Protein AF-A0A930YNN4-F1 (afdb_monomer)

Radius of gyration: 26.05 Å; Cα contacts (8 Å, |Δi|>4): 123; chains: 1; bounding box: 55×79×42 Å

Solvent-accessible surface area (backbone atoms only — not comparable to full-atom values): 7032 Å² total; per-residue (Å²): 142,75,65,64,66,56,53,51,52,51,51,50,50,52,52,50,50,51,51,53,51,49,55,50,49,60,60,68,65,50,66,89,68,72,60,58,58,68,42,80,46,54,53,70,55,52,54,49,38,46,73,73,61,48,42,48,39,37,40,34,31,68,77,78,41,36,34,36,36,31,30,68,63,77,98,60,47,39,36,34,33,28,57,62,65,86,88,64,78,58,54,66,55,53,36,56,78,62,70,34,49,72,49,76,44,74,70,65,70,67,72,58,52,60,57,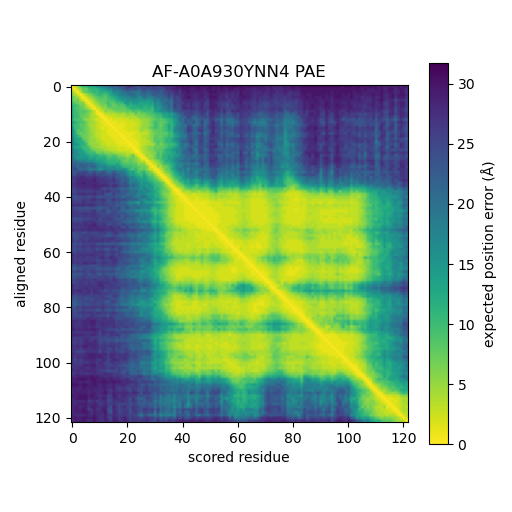52,54,58,59,75,79,102

Foldseek 3Di:
DPVVVVVVVVVVVVVVVVVVVVVVCVVVPPPPPPVLVAAEDEPVVVLVCLVVLQWAEWEQEPVQQKIWTWGDDDPPIHIYIYHHDPPPPCVVVSCVVSVHHYDYDYDDPVVVVVVVVVVVVD

Sequence (122 aa):
MDNDNRRRRSMLLYVLLAIVVYLVINQGLLPNVTKSQVQDVSYSQFLSDVKDGKVKKVDLNEGTKVIRFTEGEGDSEKIYTTKAFPHDVDLVKTLQDKGVDFSATIPDPTANLWMSILIEFG

Secondary structure (DSSP, 8-state):
--SHHHHHHHHHHHHHHHHHHHHHHHHHSS--------EE--HHHHHHHHHTT-EEEEEEETTTTEEEEEESSGGG-EEEEEEPPTT--SHHHHHHHTT-EEEEE---THHHHHHHHHHHT-

InterPro domains:
  IPR011546 Peptidase M41, FtsH extracellular [PF06480] (12-107)

Mean predicted aligned error: 14.59 Å

Organism: NCBI:txid1383

pLDDT: mean 78.23, std 11.92, range [51.94, 91.12]

Nearest PDB structures (foldseek):
  8xkv-assembly1_B  TM=5.948E-01  e=9.691E-06  Arabidopsis thaliana
  8xqx-assembly1_A  TM=5.431E-01  e=2.736E-03  Chlamydomonas reinhardtii
  8ove-assembly1_Bp  TM=5.785E-01  e=3.339E-03  Trypanosoma brucei brucei
  8xks-assembly1_D  TM=4.952E-01  e=3.125E-03  Chlamydomonas reinhardtii
  7xt7-assembly1_k  TM=5.596E-01  e=8.638E-02  Komagataella phaffii

Structure (mmCIF, N/CA/C/O backbone):
data_AF-A0A930YNN4-F1
#
_entry.id   AF-A0A930YNN4-F1
#
loop_
_atom_site.group_PDB
_atom_site.id
_atom_site.type_symbol
_atom_site.label_atom_id
_atom_site.label_al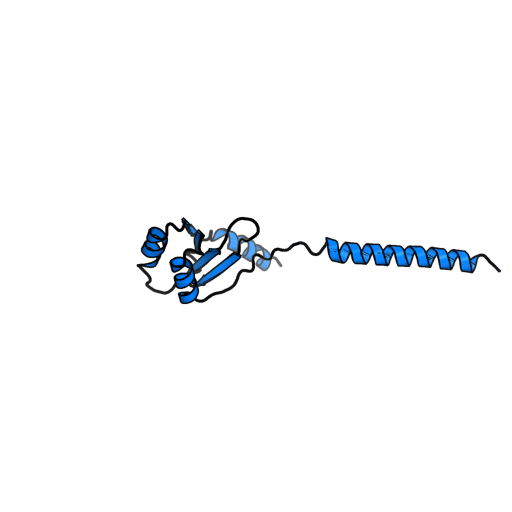t_id
_atom_site.label_comp_id
_atom_site.label_asym_id
_atom_site.label_entity_id
_atom_site.label_seq_id
_atom_site.pdbx_PDB_ins_code
_atom_site.Cartn_x
_atom_site.Cartn_y
_atom_site.Cartn_z
_atom_site.occupancy
_atom_site.B_iso_or_equiv
_atom_site.auth_seq_id
_atom_site.auth_comp_id
_atom_site.auth_asym_id
_atom_site.auth_atom_id
_atom_site.pdbx_PDB_model_num
ATOM 1 N N . MET A 1 1 ? 36.022 59.361 -2.220 1.00 52.91 1 MET A N 1
ATOM 2 C CA . MET A 1 1 ? 36.040 57.954 -2.690 1.00 52.91 1 MET A CA 1
ATOM 3 C C . MET A 1 1 ? 34.843 57.254 -2.047 1.00 52.91 1 MET A C 1
ATOM 5 O O . MET A 1 1 ? 35.024 56.426 -1.172 1.00 52.91 1 MET A O 1
ATOM 9 N N . ASP A 1 2 ? 33.611 57.611 -2.441 1.00 55.75 2 ASP A N 1
ATOM 10 C CA . ASP A 1 2 ? 32.411 57.324 -1.614 1.00 55.75 2 ASP A CA 1
ATOM 11 C C . ASP A 1 2 ? 31.286 56.590 -2.361 1.00 55.75 2 ASP A C 1
ATOM 13 O O . ASP A 1 2 ? 30.202 56.366 -1.820 1.00 55.75 2 ASP A O 1
ATOM 17 N N . ASN A 1 3 ? 31.530 56.206 -3.617 1.00 57.72 3 ASN A N 1
ATOM 18 C CA . ASN A 1 3 ? 30.519 55.574 -4.471 1.00 57.72 3 ASN A CA 1
ATOM 19 C C . ASN A 1 3 ? 30.602 54.033 -4.489 1.00 57.72 3 ASN A C 1
ATOM 21 O O . ASN A 1 3 ? 29.635 53.361 -4.842 1.00 57.72 3 ASN A O 1
ATOM 25 N N . ASP A 1 4 ? 31.721 53.445 -4.053 1.00 60.50 4 ASP A N 1
ATOM 26 C CA . ASP A 1 4 ? 31.909 51.986 -4.103 1.00 60.50 4 ASP A CA 1
ATOM 27 C C . ASP A 1 4 ? 31.141 51.263 -2.976 1.00 60.50 4 ASP A C 1
ATOM 29 O O . ASP A 1 4 ? 30.551 50.201 -3.175 1.00 60.50 4 ASP A O 1
ATOM 33 N N . ASN A 1 5 ? 31.011 51.905 -1.809 1.00 59.38 5 ASN A N 1
ATOM 34 C CA . ASN A 1 5 ? 30.289 51.354 -0.655 1.00 59.38 5 ASN A CA 1
ATOM 35 C C . ASN A 1 5 ? 28.761 51.333 -0.847 1.00 59.38 5 ASN A C 1
ATOM 37 O O . ASN A 1 5 ? 28.092 50.435 -0.331 1.00 59.38 5 ASN A O 1
ATOM 41 N N . ARG A 1 6 ? 28.192 52.273 -1.621 1.00 57.00 6 ARG A N 1
ATOM 42 C CA . ARG A 1 6 ? 26.758 52.261 -1.976 1.00 57.00 6 ARG A CA 1
ATOM 43 C C . ARG A 1 6 ? 26.431 51.170 -2.994 1.00 57.00 6 ARG A C 1
ATOM 45 O O . ARG A 1 6 ? 25.429 50.478 -2.825 1.00 57.00 6 ARG A O 1
ATOM 52 N N . ARG A 1 7 ? 27.296 50.967 -3.997 1.00 59.28 7 ARG A N 1
ATOM 53 C CA . ARG A 1 7 ? 27.162 49.869 -4.970 1.00 59.28 7 ARG A CA 1
ATOM 54 C C . ARG A 1 7 ? 27.266 48.498 -4.304 1.00 59.28 7 ARG A C 1
ATOM 56 O O . ARG A 1 7 ? 26.409 47.654 -4.547 1.00 59.28 7 ARG A O 1
ATOM 63 N N . ARG A 1 8 ? 28.236 48.299 -3.403 1.00 60.09 8 ARG A N 1
ATOM 64 C CA . ARG A 1 8 ? 28.396 47.042 -2.645 1.00 60.09 8 ARG A CA 1
ATOM 65 C C . ARG A 1 8 ? 27.221 46.767 -1.700 1.00 60.09 8 ARG A C 1
ATOM 67 O O . ARG A 1 8 ? 26.743 45.640 -1.659 1.00 60.09 8 ARG A O 1
ATOM 74 N N . ARG A 1 9 ? 26.686 47.784 -1.005 1.00 59.12 9 ARG A N 1
ATOM 7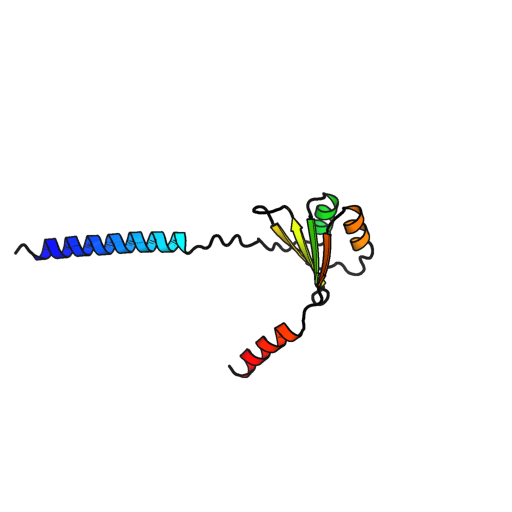5 C CA . ARG A 1 9 ? 25.454 47.644 -0.195 1.00 59.12 9 ARG A CA 1
ATOM 76 C C . ARG A 1 9 ? 24.229 47.281 -1.034 1.00 59.12 9 ARG A C 1
ATOM 78 O O . ARG A 1 9 ? 23.426 46.463 -0.603 1.00 59.12 9 ARG A O 1
ATOM 85 N N . SER A 1 10 ? 24.094 47.865 -2.224 1.00 68.06 10 SER A N 1
ATOM 86 C CA . SER A 1 10 ? 22.996 47.535 -3.136 1.00 68.06 10 SER A CA 1
ATOM 87 C C . SER A 1 10 ? 23.129 46.110 -3.681 1.00 68.06 10 SER A C 1
ATOM 89 O O . SER A 1 10 ? 22.148 45.377 -3.674 1.00 68.06 10 SER A O 1
ATOM 91 N N . MET A 1 11 ? 24.340 45.667 -4.038 1.00 76.06 11 MET A N 1
ATOM 92 C CA . MET A 1 11 ? 24.591 44.271 -4.424 1.00 76.06 11 MET A CA 1
ATOM 93 C C . MET A 1 11 ? 24.269 43.287 -3.294 1.00 76.06 11 MET A C 1
ATOM 95 O O . MET A 1 11 ? 23.641 42.266 -3.548 1.00 76.06 11 MET A O 1
ATOM 99 N N . LEU A 1 12 ? 24.627 43.610 -2.048 1.00 80.38 12 LEU A N 1
ATOM 100 C CA . LEU A 1 12 ? 24.291 42.779 -0.887 1.00 80.38 12 LEU A CA 1
ATOM 101 C C . LEU A 1 12 ? 22.776 42.635 -0.687 1.00 80.38 12 LEU A C 1
ATOM 103 O O . LEU A 1 12 ? 22.318 41.555 -0.327 1.00 80.38 12 LEU A O 1
ATOM 107 N N . LEU A 1 13 ? 21.993 43.684 -0.965 1.00 82.44 13 LEU A N 1
ATOM 108 C CA . LEU A 1 13 ? 20.529 43.613 -0.922 1.00 82.44 13 LEU A CA 1
ATOM 109 C C . LEU A 1 13 ? 19.962 42.682 -2.000 1.00 82.44 13 LEU A C 1
ATOM 111 O O . LEU A 1 13 ? 19.066 41.899 -1.700 1.00 82.44 13 LEU A O 1
ATOM 115 N N . TYR A 1 14 ? 20.502 42.710 -3.222 1.00 86.75 14 TYR A N 1
ATOM 116 C CA . TYR A 1 14 ? 20.088 41.778 -4.279 1.00 86.75 14 TYR A CA 1
ATOM 117 C C . TYR A 1 14 ? 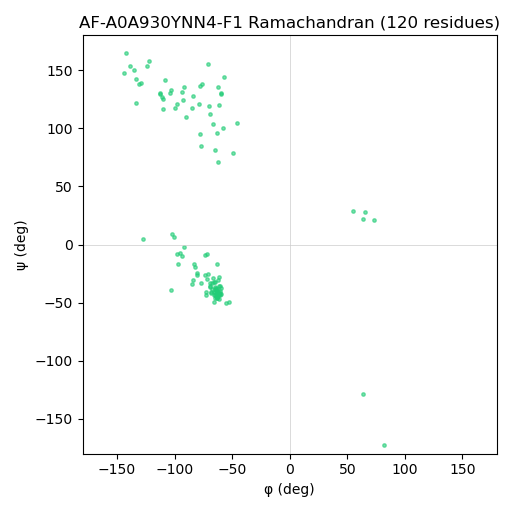20.484 40.331 -3.970 1.00 86.75 14 TYR A C 1
ATOM 119 O O . TYR A 1 14 ? 19.697 39.422 -4.219 1.00 86.75 14 TYR A O 1
ATOM 127 N N . VAL A 1 15 ? 21.663 40.107 -3.379 1.00 87.38 15 VAL A N 1
ATOM 128 C CA . VAL A 1 15 ? 22.096 38.773 -2.933 1.00 87.38 15 VAL A CA 1
ATOM 129 C C . VAL A 1 15 ? 21.195 38.256 -1.807 1.00 87.38 15 VAL A C 1
ATOM 131 O O . VAL A 1 15 ? 20.761 37.110 -1.859 1.00 87.38 15 VAL A O 1
ATOM 134 N N . LEU A 1 16 ? 20.842 39.098 -0.830 1.00 88.75 16 LEU A N 1
ATOM 135 C CA . LEU A 1 16 ? 19.887 38.734 0.224 1.00 88.75 16 LEU A CA 1
ATOM 136 C C . LEU A 1 16 ? 18.494 38.430 -0.337 1.00 88.75 16 LEU A C 1
ATOM 138 O O . LEU A 1 16 ? 17.890 37.436 0.056 1.00 88.75 16 LEU A O 1
ATOM 142 N N . LEU A 1 17 ? 18.002 39.235 -1.281 1.00 89.44 17 LEU A N 1
ATOM 143 C CA . LEU A 1 17 ? 16.725 38.990 -1.953 1.00 89.44 17 LEU A CA 1
ATOM 144 C C . LEU A 1 17 ? 16.745 37.651 -2.706 1.00 89.44 17 LEU A C 1
ATOM 146 O O . LEU A 1 17 ? 15.804 36.874 -2.591 1.00 89.44 17 LEU A O 1
ATOM 150 N N . ALA A 1 18 ? 17.830 37.351 -3.422 1.00 87.12 18 ALA A N 1
ATOM 151 C CA . ALA A 1 18 ? 17.999 36.085 -4.128 1.00 87.12 18 ALA A CA 1
ATOM 152 C C . ALA A 1 18 ? 18.028 34.882 -3.170 1.00 87.12 18 ALA A C 1
ATOM 154 O O . ALA A 1 18 ? 17.431 33.855 -3.481 1.00 87.12 18 ALA A O 1
ATOM 155 N N . ILE A 1 19 ? 18.648 35.012 -1.990 1.00 87.81 19 ILE A N 1
ATOM 156 C CA . ILE A 1 19 ? 18.629 33.973 -0.945 1.00 87.81 19 ILE A CA 1
ATOM 157 C C . ILE A 1 19 ? 17.205 33.760 -0.421 1.00 87.81 19 ILE A C 1
ATOM 159 O O . ILE A 1 19 ? 16.765 32.621 -0.300 1.00 87.81 19 ILE A O 1
ATOM 163 N N . VAL A 1 20 ? 16.461 34.836 -0.153 1.00 86.69 20 VAL A N 1
ATOM 164 C CA . VAL A 1 20 ? 15.060 34.743 0.291 1.00 86.69 20 VAL A CA 1
ATOM 165 C C . VAL A 1 20 ? 14.197 34.068 -0.777 1.00 86.69 20 VAL A C 1
ATOM 167 O O . VAL A 1 20 ? 13.461 33.136 -0.466 1.00 86.69 20 VAL A O 1
ATOM 170 N N . VAL A 1 21 ? 14.333 34.473 -2.042 1.00 87.25 21 VAL A N 1
ATOM 171 C CA . VAL A 1 21 ? 13.617 33.859 -3.171 1.00 87.25 21 VAL A CA 1
ATOM 172 C C . VAL A 1 21 ? 13.997 32.383 -3.328 1.00 87.25 21 VAL A C 1
ATOM 174 O O . VAL A 1 21 ? 13.113 31.547 -3.487 1.00 87.25 21 VAL A O 1
ATOM 177 N N . TYR A 1 22 ? 15.278 32.029 -3.207 1.00 84.69 22 TYR A N 1
ATOM 178 C CA . TYR A 1 22 ? 15.750 30.642 -3.258 1.00 84.69 22 TYR A CA 1
ATOM 179 C C . TYR A 1 22 ? 15.161 29.775 -2.132 1.00 84.69 22 TYR A C 1
ATOM 181 O O . TYR A 1 22 ? 14.717 28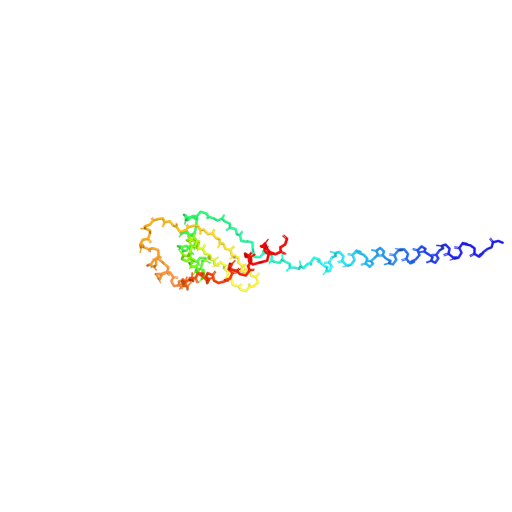.656 -2.384 1.00 84.69 22 TYR A O 1
ATOM 189 N N . LEU A 1 23 ? 15.090 30.297 -0.902 1.00 80.81 23 LEU A N 1
ATOM 190 C CA . LEU A 1 23 ? 14.478 29.595 0.233 1.00 80.81 23 LEU A CA 1
ATOM 191 C C . LEU A 1 23 ? 12.968 29.383 0.040 1.00 80.81 23 LEU A C 1
ATOM 193 O O . LEU A 1 23 ? 12.460 28.313 0.376 1.00 80.81 23 LEU A O 1
ATOM 197 N N . VAL A 1 24 ? 12.264 30.364 -0.538 1.00 78.44 24 VAL A N 1
ATOM 198 C CA . VAL A 1 24 ? 10.829 30.260 -0.866 1.00 78.44 24 VAL A CA 1
ATOM 199 C C . VAL A 1 24 ? 10.592 29.248 -1.986 1.00 78.44 24 VAL A C 1
ATOM 201 O O . VAL A 1 24 ? 9.678 28.434 -1.891 1.00 78.44 24 VAL A O 1
ATOM 204 N N . ILE A 1 25 ? 11.443 29.240 -3.014 1.00 73.38 25 ILE A N 1
ATOM 205 C CA . ILE A 1 25 ? 11.383 28.265 -4.108 1.00 73.38 25 ILE A CA 1
ATOM 206 C C . ILE A 1 25 ? 11.631 26.846 -3.572 1.00 73.38 25 ILE A C 1
ATOM 208 O O . ILE A 1 25 ? 10.901 25.933 -3.932 1.00 73.38 25 ILE A O 1
ATOM 212 N N . ASN A 1 26 ? 12.575 26.648 -2.647 1.00 69.50 26 ASN A N 1
ATOM 213 C CA . ASN A 1 26 ? 12.834 25.329 -2.060 1.00 69.50 26 ASN A CA 1
ATOM 214 C C . ASN A 1 26 ? 11.655 24.788 -1.224 1.00 69.50 26 ASN A C 1
ATOM 216 O O . ASN A 1 26 ? 11.442 23.581 -1.188 1.00 69.50 26 ASN A O 1
ATOM 220 N N . GLN A 1 27 ? 10.877 25.657 -0.566 1.00 65.56 27 GLN A N 1
ATOM 221 C CA . GLN A 1 27 ? 9.684 25.238 0.187 1.00 65.56 27 GLN A CA 1
ATOM 222 C C . GLN A 1 27 ? 8.430 25.105 -0.687 1.00 65.56 27 GLN A C 1
ATOM 224 O O . GLN A 1 27 ? 7.609 24.235 -0.427 1.00 65.56 27 GLN A O 1
ATOM 229 N N . GLY A 1 28 ? 8.277 25.939 -1.720 1.00 61.78 28 GLY A N 1
ATOM 230 C CA . GLY A 1 28 ? 7.130 25.897 -2.635 1.00 61.78 28 GLY A CA 1
ATOM 231 C C . GLY A 1 28 ? 7.246 24.847 -3.746 1.00 61.78 28 GLY A C 1
ATOM 232 O O . GLY A 1 28 ? 6.234 24.476 -4.335 1.00 61.78 28 GLY A O 1
ATOM 233 N N . LEU A 1 29 ? 8.464 24.373 -4.040 1.00 58.56 29 LEU A N 1
ATOM 234 C CA . LEU A 1 29 ? 8.727 23.315 -5.021 1.00 58.56 29 LEU A CA 1
ATOM 235 C C . LEU A 1 29 ? 8.829 21.923 -4.419 1.00 58.56 29 LEU A C 1
ATOM 237 O O . LEU A 1 29 ? 8.914 20.970 -5.189 1.00 58.56 29 LEU A O 1
ATOM 241 N N . LEU A 1 30 ? 8.826 21.775 -3.091 1.00 62.97 30 LEU A N 1
ATOM 242 C CA . LEU A 1 30 ? 8.408 20.508 -2.514 1.00 62.97 30 LEU A CA 1
ATOM 243 C C . LEU A 1 30 ? 6.931 20.422 -2.866 1.00 62.97 30 LEU A C 1
ATOM 245 O O . LEU A 1 30 ? 6.132 21.135 -2.254 1.00 62.97 30 LEU A O 1
ATOM 249 N N . PRO A 1 31 ? 6.535 19.613 -3.866 1.00 52.88 31 PRO A N 1
ATOM 250 C CA . PRO A 1 31 ? 5.123 19.353 -3.987 1.00 52.88 31 PRO A CA 1
ATOM 251 C C . PRO A 1 31 ? 4.759 18.764 -2.621 1.00 52.88 31 PRO A C 1
ATOM 253 O O . PRO A 1 31 ? 5.552 18.010 -2.039 1.00 52.88 31 PRO A O 1
ATOM 256 N N . ASN A 1 32 ? 3.576 19.061 -2.099 1.00 54.00 32 ASN A N 1
ATOM 257 C CA . ASN A 1 32 ? 2.932 18.101 -1.219 1.00 54.00 32 ASN A CA 1
ATOM 258 C C . ASN A 1 32 ? 2.695 16.848 -2.075 1.00 54.00 32 ASN A C 1
ATOM 260 O O . ASN A 1 32 ? 1.575 16.531 -2.455 1.00 54.00 32 ASN A O 1
ATOM 264 N N . VAL A 1 33 ? 3.773 16.137 -2.420 1.00 54.88 33 VAL A N 1
ATOM 265 C CA . VAL A 1 33 ? 3.760 14.723 -2.684 1.00 54.88 33 VAL A CA 1
ATOM 266 C C . VAL A 1 33 ? 3.398 14.176 -1.319 1.00 54.88 33 VAL A C 1
ATOM 268 O O . VAL A 1 33 ? 4.236 13.728 -0.538 1.00 54.88 33 VAL A O 1
ATOM 271 N N . THR A 1 34 ? 2.100 14.218 -1.038 1.00 54.94 34 THR A N 1
ATOM 272 C CA . THR A 1 34 ? 1.388 13.092 -0.484 1.00 54.94 34 THR A CA 1
ATOM 273 C C . THR A 1 34 ? 1.794 11.940 -1.389 1.00 54.94 34 THR A C 1
ATOM 275 O O . THR A 1 34 ? 1.136 11.606 -2.368 1.00 54.94 34 THR A O 1
ATOM 278 N N . LYS A 1 35 ? 3.003 11.411 -1.165 1.00 51.94 35 LYS A N 1
ATOM 279 C CA . LYS A 1 35 ? 3.364 10.096 -1.633 1.00 51.94 35 LYS A CA 1
ATOM 280 C C . LYS A 1 35 ? 2.297 9.285 -0.944 1.00 51.94 35 LYS A C 1
ATOM 282 O O . LYS A 1 35 ? 2.398 9.105 0.268 1.00 51.94 35 LYS A O 1
ATOM 287 N N . SER A 1 36 ? 1.236 8.919 -1.662 1.00 56.56 36 SER A N 1
ATOM 288 C CA . SER A 1 36 ? 0.399 7.804 -1.258 1.00 56.56 36 SER A CA 1
ATOM 289 C C . SER A 1 36 ? 1.419 6.740 -0.912 1.00 56.56 36 SER A C 1
ATOM 291 O O . SER A 1 36 ? 2.198 6.337 -1.779 1.00 56.56 36 SER A O 1
ATOM 293 N N . GLN A 1 37 ? 1.611 6.516 0.385 1.00 58.66 37 GLN A N 1
ATOM 294 C CA . GLN A 1 37 ? 2.777 5.808 0.870 1.00 58.66 37 GLN A CA 1
ATOM 295 C C . GLN A 1 37 ? 2.466 4.361 0.561 1.00 58.66 37 GLN A C 1
ATOM 297 O O . GLN A 1 37 ? 1.866 3.694 1.389 1.00 58.66 37 GLN A O 1
ATOM 302 N N . VAL A 1 38 ? 2.772 3.946 -0.673 1.00 71.00 38 VAL A N 1
ATOM 303 C CA . VAL A 1 38 ? 2.538 2.594 -1.158 1.00 71.00 38 VAL A CA 1
ATOM 304 C C . VAL A 1 38 ? 3.409 1.708 -0.297 1.00 71.00 38 VAL A C 1
ATOM 306 O O . VAL A 1 38 ? 4.625 1.636 -0.475 1.00 71.00 38 VAL A O 1
ATOM 309 N N . GLN A 1 39 ? 2.785 1.159 0.735 1.00 80.19 39 GLN A N 1
ATOM 310 C CA . GLN A 1 39 ? 3.461 0.357 1.724 1.00 80.19 39 GLN A CA 1
ATOM 311 C C . GLN A 1 39 ? 3.215 -1.101 1.372 1.00 80.19 39 GLN A C 1
ATOM 313 O O . GLN A 1 39 ? 2.076 -1.573 1.362 1.00 80.19 39 GLN A O 1
ATOM 318 N N . ASP A 1 40 ? 4.309 -1.801 1.085 1.00 87.19 40 ASP A N 1
ATOM 319 C CA . ASP A 1 40 ? 4.283 -3.241 0.900 1.00 87.19 40 ASP A CA 1
ATOM 320 C C . ASP A 1 40 ? 4.029 -3.914 2.248 1.00 87.19 40 ASP A C 1
ATOM 322 O O . ASP A 1 40 ? 4.811 -3.783 3.195 1.00 87.19 40 ASP A O 1
ATOM 326 N N . VAL A 1 41 ? 2.924 -4.646 2.329 1.00 89.50 41 VAL A N 1
ATOM 327 C CA . VAL A 1 41 ? 2.509 -5.391 3.518 1.00 89.50 41 VAL A CA 1
ATOM 328 C C . VAL A 1 41 ? 2.352 -6.871 3.195 1.00 89.50 41 VAL A C 1
ATOM 330 O O . VAL A 1 41 ? 2.175 -7.282 2.043 1.00 89.50 41 VAL A O 1
ATOM 333 N N . SER A 1 42 ? 2.421 -7.712 4.224 1.00 90.44 42 SER A N 1
ATOM 334 C CA . SER A 1 42 ? 2.182 -9.143 4.062 1.00 90.44 42 SER A CA 1
ATOM 335 C C . SER A 1 42 ? 0.705 -9.437 3.792 1.00 90.44 42 SER A C 1
ATOM 337 O O . SER A 1 42 ? -0.189 -8.699 4.204 1.00 90.44 42 SER A O 1
ATOM 339 N N . TYR A 1 43 ? 0.442 -10.570 3.142 1.00 88.31 43 TYR A N 1
ATOM 340 C CA . TYR A 1 43 ? -0.923 -11.010 2.856 1.00 88.31 43 TYR A CA 1
ATOM 341 C C . TYR A 1 43 ? -1.755 -11.224 4.131 1.00 88.31 43 TYR A C 1
ATOM 343 O O . TYR A 1 43 ? -2.941 -10.909 4.177 1.00 88.31 43 TYR A O 1
ATOM 351 N N . SER A 1 44 ? -1.121 -11.716 5.200 1.00 89.12 44 SER A N 1
ATOM 352 C CA . SER A 1 44 ? -1.767 -11.888 6.503 1.00 89.12 44 SER A CA 1
ATOM 353 C C . SER A 1 44 ? -2.189 -10.558 7.125 1.00 89.12 44 SER A C 1
ATOM 355 O O . SER A 1 44 ? -3.246 -10.493 7.746 1.00 89.12 44 SER A O 1
ATOM 357 N N . GLN A 1 45 ? -1.375 -9.510 6.952 1.00 89.75 45 GLN A N 1
ATOM 358 C CA . GLN A 1 45 ? -1.691 -8.167 7.430 1.00 89.75 45 GLN A CA 1
ATOM 359 C C . GLN A 1 45 ? -2.898 -7.613 6.671 1.00 89.75 45 GLN A C 1
ATOM 361 O O . GLN A 1 45 ? -3.886 -7.248 7.296 1.00 89.75 45 GLN A O 1
ATOM 366 N N . PHE A 1 46 ? -2.877 -7.699 5.338 1.00 91.12 46 PHE A N 1
ATOM 367 C CA . PHE A 1 46 ? -4.016 -7.343 4.490 1.00 91.12 46 PHE A CA 1
ATOM 368 C C . PHE A 1 46 ? -5.313 -8.054 4.911 1.00 91.12 46 PHE A C 1
ATOM 370 O O . PHE A 1 46 ? -6.335 -7.405 5.115 1.00 91.12 46 PHE A O 1
ATOM 377 N N . LEU A 1 47 ? -5.278 -9.377 5.108 1.00 90.12 47 LEU A N 1
ATOM 378 C CA . LEU A 1 47 ? -6.443 -10.135 5.580 1.00 90.12 47 LEU A CA 1
ATOM 379 C C . LEU A 1 47 ? -6.949 -9.651 6.943 1.00 90.12 47 LEU A C 1
ATOM 381 O O . LEU A 1 47 ? -8.157 -9.652 7.180 1.00 90.12 47 LEU A O 1
ATOM 385 N N . SER A 1 48 ? -6.043 -9.269 7.846 1.00 90.19 48 SER A N 1
ATOM 386 C CA . SER A 1 48 ? -6.415 -8.688 9.136 1.00 90.19 48 SER A CA 1
ATOM 387 C C . SER A 1 48 ? -7.107 -7.343 8.947 1.00 90.19 48 SER A C 1
ATOM 389 O O . SER A 1 48 ? -8.170 -7.128 9.515 1.00 90.19 48 SER A O 1
ATOM 391 N N . ASP A 1 49 ? -6.568 -6.471 8.099 1.00 90.38 49 ASP A N 1
ATOM 392 C CA . ASP A 1 49 ? -7.119 -5.134 7.871 1.00 90.38 49 ASP A CA 1
ATOM 393 C C . ASP A 1 49 ? -8.473 -5.172 7.137 1.00 90.38 49 ASP A C 1
ATOM 395 O O . ASP A 1 49 ? -9.376 -4.385 7.445 1.00 90.38 49 ASP A O 1
ATOM 399 N N . VAL A 1 50 ? -8.676 -6.152 6.246 1.00 90.69 50 VAL A N 1
ATOM 400 C CA . VAL A 1 50 ? -9.992 -6.469 5.661 1.00 90.69 50 VAL A CA 1
ATOM 401 C C . VAL A 1 50 ? -10.969 -6.932 6.744 1.00 90.69 50 VAL A C 1
ATOM 403 O O . VAL A 1 50 ? -12.107 -6.465 6.803 1.00 90.69 50 VAL A O 1
ATOM 406 N N . LYS A 1 51 ? -10.542 -7.837 7.635 1.00 87.00 51 LYS A N 1
ATOM 407 C CA . LYS A 1 51 ? -11.391 -8.339 8.729 1.00 87.00 51 LYS A CA 1
ATOM 408 C C . LYS A 1 51 ? -11.761 -7.242 9.726 1.00 87.00 51 LYS A C 1
ATOM 410 O O . LYS A 1 51 ? -12.906 -7.230 10.189 1.00 87.00 51 LYS A O 1
ATOM 415 N N . ASP A 1 52 ? -10.838 -6.326 9.989 1.00 88.69 52 ASP A N 1
ATOM 416 C CA . ASP A 1 52 ? -11.016 -5.161 10.857 1.00 88.69 52 ASP A CA 1
ATOM 417 C C . ASP A 1 52 ? -11.888 -4.066 10.215 1.00 88.69 52 ASP A C 1
ATOM 419 O O . ASP A 1 52 ? -12.273 -3.116 10.894 1.00 88.69 52 ASP A O 1
ATOM 423 N N . GLY A 1 53 ? -12.220 -4.183 8.922 1.00 86.38 53 GLY A N 1
ATOM 424 C CA . GLY A 1 53 ? -13.057 -3.217 8.205 1.00 86.38 53 GLY A CA 1
ATOM 425 C C . GLY A 1 53 ? -12.350 -1.897 7.887 1.00 86.38 53 GLY A C 1
ATOM 426 O O . GLY A 1 53 ? -13.011 -0.881 7.681 1.00 86.38 53 GLY A O 1
ATOM 427 N N . LYS A 1 54 ? -11.012 -1.890 7.866 1.00 86.69 54 LYS A N 1
ATOM 428 C CA . LYS A 1 54 ? -10.210 -0.702 7.519 1.00 86.69 54 LYS A CA 1
ATOM 429 C C . LYS A 1 54 ? -10.115 -0.492 6.010 1.00 86.69 54 LYS A C 1
ATOM 431 O O . LYS A 1 54 ? -9.933 0.636 5.551 1.00 86.69 54 LYS A O 1
ATOM 436 N N . VAL A 1 55 ? -10.247 -1.578 5.253 1.00 88.62 55 VAL A N 1
ATOM 437 C CA . VAL A 1 55 ? -10.122 -1.598 3.796 1.00 88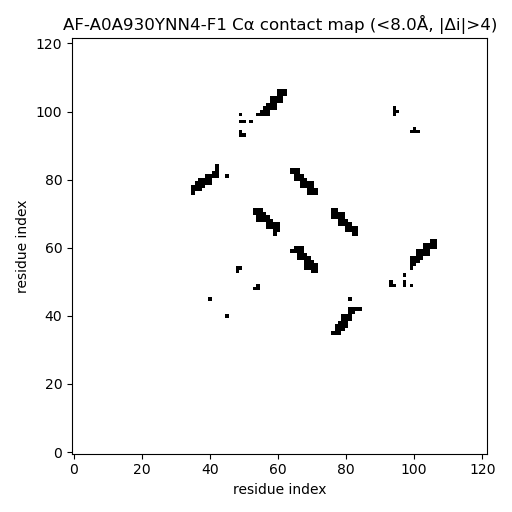.62 55 VAL A CA 1
ATOM 438 C C . VAL A 1 55 ? -11.441 -1.208 3.141 1.00 88.62 55 VAL A C 1
ATOM 440 O O . VAL A 1 55 ? -12.478 -1.802 3.428 1.00 88.62 55 VAL A O 1
ATOM 443 N N . LYS A 1 56 ? -11.394 -0.234 2.228 1.00 86.69 56 LYS A N 1
ATOM 444 C CA . LYS A 1 56 ? -12.568 0.214 1.460 1.00 86.69 56 LYS A CA 1
ATOM 445 C C . LYS A 1 56 ? -12.581 -0.301 0.033 1.00 86.69 56 LYS A C 1
ATOM 447 O O . LYS A 1 56 ? -13.645 -0.643 -0.477 1.00 86.69 56 LYS A O 1
ATOM 452 N N . LYS A 1 57 ? -11.406 -0.340 -0.598 1.00 88.56 57 LYS A N 1
ATOM 453 C CA . LYS A 1 57 ? -11.241 -0.746 -1.994 1.00 88.56 57 LYS A CA 1
ATOM 454 C C . LYS A 1 57 ? -10.097 -1.721 -2.160 1.00 88.56 57 LYS A C 1
ATOM 456 O O . LYS A 1 57 ? -9.059 -1.550 -1.520 1.00 88.56 57 LYS A O 1
ATOM 461 N N . VAL A 1 58 ? -10.282 -2.698 -3.041 1.00 90.75 58 VAL A N 1
ATOM 462 C CA . VAL A 1 58 ? -9.274 -3.694 -3.407 1.00 90.75 58 VAL A CA 1
ATOM 463 C C . VAL A 1 58 ? -9.211 -3.836 -4.927 1.00 90.75 58 VAL A C 1
ATOM 465 O O . VAL A 1 58 ? -10.184 -4.206 -5.566 1.00 90.75 58 VAL A O 1
ATOM 468 N N . ASP A 1 59 ? -8.042 -3.596 -5.502 1.00 89.94 59 ASP A N 1
ATOM 469 C CA . ASP A 1 59 ? -7.722 -3.813 -6.909 1.00 89.94 59 ASP A CA 1
ATOM 470 C C . ASP A 1 59 ? -6.754 -4.991 -7.044 1.00 89.94 59 ASP A C 1
ATOM 472 O O . ASP A 1 59 ? -5.606 -4.925 -6.594 1.00 89.94 59 ASP A O 1
ATOM 476 N N . LEU A 1 60 ? -7.182 -6.062 -7.707 1.00 87.81 60 LEU A N 1
ATOM 477 C CA . LEU A 1 60 ? -6.319 -7.178 -8.079 1.00 87.81 60 LEU A CA 1
ATOM 478 C C . LEU A 1 60 ? -5.751 -6.957 -9.482 1.00 87.81 60 LEU A C 1
ATOM 480 O O . LEU A 1 60 ? -6.489 -6.831 -10.456 1.00 87.81 60 LEU A O 1
ATOM 484 N N . ASN A 1 61 ? -4.430 -6.979 -9.603 1.00 85.56 61 ASN A N 1
ATOM 485 C CA . ASN A 1 61 ? -3.753 -7.013 -10.890 1.00 85.56 61 ASN A CA 1
ATOM 486 C C . ASN A 1 61 ? -3.541 -8.470 -11.323 1.00 85.56 61 ASN A C 1
ATOM 488 O O . ASN A 1 61 ? -2.715 -9.174 -10.736 1.00 85.56 61 ASN A O 1
ATOM 492 N N . GLU A 1 62 ? -4.261 -8.927 -12.350 1.00 78.50 62 GLU A N 1
ATOM 493 C CA . GLU A 1 62 ? -4.173 -10.327 -12.799 1.00 78.50 62 GLU A CA 1
ATOM 494 C C . GLU A 1 62 ? -2.798 -10.685 -13.380 1.00 78.50 62 GLU A C 1
ATOM 496 O O . GLU A 1 62 ? -2.323 -11.808 -13.205 1.00 78.50 62 GLU A O 1
ATOM 501 N N . GLY A 1 63 ? -2.121 -9.729 -14.026 1.00 78.75 63 GLY A N 1
ATOM 502 C CA . GLY A 1 63 ? -0.821 -9.966 -14.654 1.00 78.75 63 GLY A CA 1
ATOM 503 C C . GLY A 1 63 ? 0.315 -10.125 -13.642 1.00 78.75 63 GLY A C 1
ATOM 504 O O . GLY A 1 63 ? 1.145 -11.022 -13.778 1.00 78.75 63 GLY A O 1
ATOM 505 N N . THR A 1 64 ? 0.356 -9.281 -12.607 1.00 79.44 64 THR A N 1
ATOM 506 C CA . THR A 1 64 ? 1.428 -9.301 -11.591 1.00 79.44 64 THR A CA 1
ATOM 507 C C . THR A 1 64 ? 1.053 -10.055 -10.316 1.00 79.44 64 THR A C 1
ATOM 509 O O . THR A 1 64 ? 1.917 -10.273 -9.465 1.00 79.44 64 THR A O 1
ATOM 512 N N . LYS A 1 65 ? -0.217 -10.459 -10.170 1.00 83.31 65 LYS A N 1
ATOM 513 C CA . LYS A 1 65 ? -0.793 -11.025 -8.937 1.00 83.31 65 LYS A CA 1
ATOM 514 C C . LYS A 1 65 ? -0.599 -10.118 -7.716 1.00 83.31 65 LYS A C 1
ATOM 516 O O . LYS A 1 65 ? -0.488 -10.598 -6.587 1.00 83.31 65 LYS A O 1
ATOM 521 N N . VAL A 1 66 ? -0.525 -8.808 -7.937 1.00 86.25 66 VAL A N 1
ATOM 522 C CA . VAL A 1 66 ? -0.429 -7.807 -6.871 1.00 86.25 66 VAL A CA 1
ATOM 523 C C . VAL A 1 66 ? -1.830 -7.327 -6.527 1.00 86.25 66 VAL A C 1
ATOM 525 O O . VAL A 1 66 ? -2.607 -6.971 -7.407 1.00 86.25 66 VAL A O 1
ATOM 528 N N . ILE A 1 67 ? -2.134 -7.318 -5.238 1.00 89.38 67 ILE A N 1
ATOM 529 C CA . ILE A 1 67 ? -3.347 -6.753 -4.665 1.00 89.38 67 ILE A CA 1
ATOM 530 C C . ILE A 1 67 ? -2.988 -5.361 -4.154 1.00 89.38 67 ILE A C 1
ATOM 532 O O . ILE A 1 67 ? -2.112 -5.218 -3.301 1.00 89.38 67 ILE A O 1
ATOM 536 N N . ARG A 1 68 ? -3.659 -4.339 -4.671 1.00 90.25 68 ARG A N 1
ATOM 537 C CA . ARG A 1 68 ? -3.595 -2.968 -4.173 1.00 90.25 68 ARG A CA 1
ATOM 538 C C . ARG A 1 68 ? -4.855 -2.698 -3.371 1.00 90.25 68 ARG A C 1
ATOM 540 O O . ARG A 1 68 ? -5.941 -2.996 -3.847 1.00 90.25 68 ARG A O 1
ATOM 547 N N . PHE A 1 69 ? -4.738 -2.121 -2.187 1.00 90.06 69 PHE A N 1
ATOM 548 C CA . PHE A 1 69 ? -5.909 -1.788 -1.390 1.00 90.06 69 PHE A CA 1
ATOM 549 C C . PHE A 1 69 ? -5.784 -0.426 -0.726 1.00 90.06 69 PHE A C 1
ATOM 551 O O . PHE A 1 69 ? -4.682 0.063 -0.476 1.00 90.06 69 PHE A O 1
ATOM 558 N N . THR A 1 70 ? -6.937 0.177 -0.470 1.00 89.50 70 THR A N 1
ATOM 559 C CA . THR A 1 70 ? -7.052 1.508 0.114 1.00 89.50 70 THR A CA 1
ATOM 560 C C . THR A 1 70 ? -7.660 1.419 1.508 1.00 89.50 70 THR A C 1
ATOM 562 O O . THR A 1 70 ? -8.734 0.833 1.684 1.00 89.50 70 THR A O 1
ATOM 565 N N . GLU A 1 71 ? -7.016 2.076 2.471 1.00 88.69 71 GLU A N 1
ATOM 566 C CA . GLU A 1 71 ? -7.569 2.361 3.795 1.00 88.69 71 GLU A CA 1
ATOM 567 C C . GLU A 1 71 ? -7.889 3.855 3.942 1.00 88.69 71 GLU A C 1
ATOM 569 O O . GLU A 1 71 ? -7.122 4.716 3.507 1.00 88.69 71 GLU A O 1
ATOM 574 N N . GLY A 1 72 ? -9.004 4.171 4.605 1.00 81.12 72 GLY A N 1
ATOM 575 C CA . GLY A 1 72 ? -9.443 5.556 4.818 1.00 81.12 72 GLY A CA 1
ATOM 576 C C . GLY A 1 72 ? -10.197 6.166 3.630 1.00 81.12 72 GLY A C 1
ATOM 577 O O . GLY A 1 72 ? -10.589 5.475 2.696 1.00 81.12 72 GLY A O 1
ATOM 578 N N . GLU A 1 73 ? -10.481 7.466 3.707 1.00 73.56 73 GLU A N 1
ATOM 579 C CA . GLU A 1 73 ? -11.216 8.220 2.680 1.00 73.56 73 GLU A CA 1
ATOM 580 C C . GLU A 1 73 ? -10.654 9.647 2.563 1.00 73.56 73 GLU A C 1
ATOM 582 O O . GLU A 1 73 ? -10.211 10.238 3.556 1.00 73.56 73 GLU A O 1
ATOM 587 N N . GLY A 1 74 ? -10.688 10.207 1.350 1.00 72.44 74 GLY A N 1
ATOM 588 C CA . GLY A 1 74 ? -10.274 11.584 1.073 1.00 72.44 74 GLY A CA 1
ATOM 589 C C . GLY A 1 74 ? -8.789 11.835 1.348 1.00 72.44 74 GLY A C 1
ATOM 590 O O . GLY A 1 74 ? -7.929 11.091 0.901 1.00 72.44 74 GLY A O 1
ATOM 591 N N . ASP A 1 75 ? -8.485 12.878 2.118 1.00 67.94 75 ASP A N 1
ATOM 592 C CA . ASP A 1 75 ? -7.106 13.328 2.388 1.00 67.94 75 ASP A CA 1
ATOM 593 C C . ASP A 1 75 ? -6.314 12.389 3.327 1.00 67.94 75 ASP A C 1
ATOM 595 O O . ASP A 1 75 ? -5.113 12.554 3.531 1.00 67.94 75 ASP A O 1
ATOM 599 N N . SER A 1 76 ? -6.989 11.390 3.911 1.00 72.50 76 SER A N 1
ATOM 600 C CA . SER A 1 76 ? -6.395 10.358 4.776 1.00 72.50 76 SER A CA 1
ATOM 601 C C . SER A 1 76 ? -6.161 9.023 4.066 1.00 72.50 76 SER A C 1
ATOM 603 O O . SER A 1 76 ? -5.800 8.042 4.719 1.00 72.50 76 SER A O 1
ATOM 605 N N . GLU A 1 77 ? -6.385 8.978 2.749 1.00 79.25 77 GLU A N 1
ATOM 606 C CA . GLU A 1 77 ? -6.269 7.766 1.948 1.00 79.25 77 GLU A CA 1
ATOM 607 C C . GLU A 1 77 ? -4.838 7.212 1.983 1.00 79.25 77 GLU A C 1
ATOM 609 O O . GLU A 1 77 ? -3.873 7.860 1.564 1.00 79.25 77 GLU A O 1
ATOM 614 N N . LYS A 1 78 ? -4.701 5.979 2.474 1.00 83.44 78 LYS A N 1
ATOM 615 C CA . LYS A 1 78 ? -3.444 5.232 2.452 1.00 83.44 78 LYS A CA 1
ATOM 616 C C . LYS A 1 78 ? -3.582 4.053 1.509 1.00 83.44 78 LYS A C 1
ATOM 618 O O . LYS A 1 78 ? -4.535 3.284 1.599 1.00 83.44 78 LYS A O 1
ATOM 623 N N . ILE A 1 79 ? -2.615 3.930 0.608 1.00 87.56 79 ILE A N 1
ATOM 624 C CA . ILE A 1 79 ? -2.577 2.873 -0.397 1.00 87.56 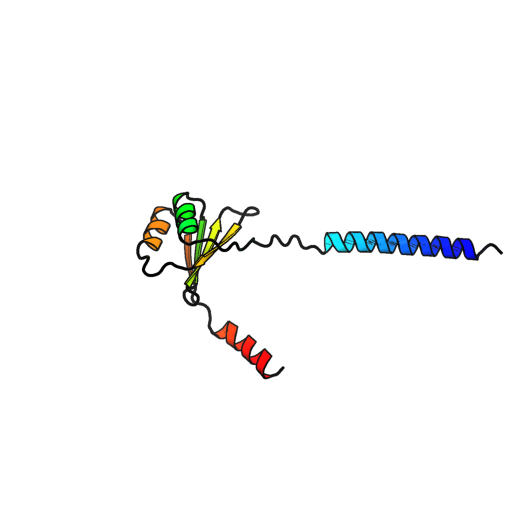79 ILE A CA 1
ATOM 625 C C . ILE A 1 79 ? -1.542 1.849 0.036 1.00 87.56 79 ILE A C 1
ATOM 627 O O . ILE A 1 79 ? -0.398 2.194 0.318 1.00 87.56 79 ILE A O 1
ATOM 631 N N . TYR A 1 80 ? -1.934 0.588 0.027 1.00 88.75 80 TYR A N 1
ATOM 632 C CA . TYR A 1 80 ? -1.098 -0.537 0.400 1.00 88.75 80 TYR A CA 1
ATOM 633 C C . TYR A 1 80 ? -1.044 -1.543 -0.740 1.00 88.75 80 TYR A C 1
ATOM 635 O O . TYR A 1 80 ? -1.971 -1.647 -1.550 1.00 88.75 80 TYR A O 1
ATOM 643 N N . THR A 1 81 ? 0.044 -2.299 -0.797 1.00 89.94 81 THR A N 1
ATOM 644 C CA . THR A 1 81 ? 0.238 -3.357 -1.787 1.00 89.94 81 THR A CA 1
ATOM 645 C C . THR A 1 81 ? 0.641 -4.648 -1.109 1.00 89.94 81 THR A C 1
ATOM 647 O O . THR A 1 81 ? 1.430 -4.680 -0.169 1.00 89.94 81 THR A O 1
ATOM 650 N N . THR A 1 82 ? 0.086 -5.751 -1.589 1.00 90.38 82 THR A N 1
ATOM 651 C CA . THR A 1 82 ? 0.481 -7.088 -1.165 1.00 90.38 82 THR A CA 1
ATOM 652 C C . THR A 1 82 ? 0.462 -8.045 -2.345 1.00 90.38 82 THR A C 1
ATOM 654 O O . THR A 1 82 ? -0.094 -7.753 -3.402 1.00 90.38 82 THR A O 1
ATOM 657 N N . LYS A 1 83 ? 1.093 -9.206 -2.196 1.00 88.19 83 LYS A N 1
ATOM 658 C CA . LYS A 1 83 ? 1.055 -10.257 -3.216 1.00 88.19 83 LYS A CA 1
ATOM 659 C C . LYS A 1 83 ? -0.106 -11.194 -2.916 1.00 88.19 83 LYS A C 1
ATOM 661 O O . LYS A 1 83 ? -0.284 -11.595 -1.768 1.00 88.19 83 LYS A O 1
ATOM 666 N N . ALA A 1 84 ? -0.862 -11.561 -3.946 1.00 85.25 84 ALA A N 1
ATOM 667 C CA . ALA A 1 84 ? -1.918 -12.551 -3.819 1.00 85.25 84 ALA A CA 1
ATOM 668 C C . ALA A 1 84 ? -1.330 -13.881 -3.333 1.00 85.25 84 ALA A C 1
ATOM 670 O O . ALA A 1 84 ? -0.335 -14.375 -3.877 1.00 85.25 84 ALA A O 1
ATOM 671 N N . PHE A 1 85 ? -1.943 -14.454 -2.299 1.00 84.75 85 PHE A N 1
ATOM 672 C CA . PHE A 1 85 ? -1.535 -15.750 -1.780 1.00 84.75 85 PHE A CA 1
ATOM 673 C C . PHE A 1 85 ? -2.029 -16.867 -2.710 1.00 84.75 85 PHE A C 1
ATOM 675 O O . PHE A 1 85 ? -3.152 -16.799 -3.219 1.00 84.75 85 PHE A O 1
ATOM 682 N N . PRO A 1 86 ? -1.206 -17.892 -2.987 1.00 79.38 86 PRO A N 1
ATOM 683 C CA . PRO A 1 86 ? -1.602 -18.969 -3.881 1.00 79.38 86 PRO A CA 1
ATOM 684 C C . PRO A 1 86 ? -2.815 -19.731 -3.330 1.00 79.38 86 PRO A C 1
ATOM 686 O O . PRO A 1 86 ? -2.842 -20.097 -2.159 1.00 79.38 86 PRO A O 1
ATOM 689 N N . HIS A 1 87 ? -3.779 -20.016 -4.209 1.00 76.56 87 HIS A N 1
ATOM 690 C CA . HIS A 1 87 ? -4.974 -20.825 -3.928 1.00 76.56 87 HIS A CA 1
ATOM 691 C C . HIS A 1 87 ? -5.947 -20.267 -2.875 1.00 76.56 87 HIS A C 1
ATOM 693 O O . HIS A 1 87 ? -6.747 -21.033 -2.340 1.00 76.56 87 HIS A O 1
ATOM 699 N N . ASP A 1 88 ? -5.943 -18.960 -2.600 1.00 79.31 88 ASP A N 1
ATOM 700 C CA . ASP A 1 88 ? -6.974 -18.368 -1.743 1.00 79.31 88 ASP A CA 1
ATOM 701 C C . ASP A 1 88 ? -8.298 -18.180 -2.508 1.00 79.31 88 ASP A C 1
ATOM 703 O O . ASP A 1 88 ? -8.500 -17.201 -3.228 1.00 79.31 88 ASP A O 1
ATOM 707 N N . VAL A 1 89 ? -9.188 -19.165 -2.376 1.00 77.81 89 VAL A N 1
ATOM 708 C CA . VAL A 1 89 ? -10.540 -19.162 -2.961 1.00 77.81 89 VAL A CA 1
ATOM 709 C C . VAL A 1 89 ? -11.563 -18.412 -2.102 1.00 77.81 89 VAL A C 1
ATOM 711 O O . VAL A 1 89 ? -12.625 -18.042 -2.601 1.00 77.81 89 VAL A O 1
ATOM 714 N N . ASP A 1 90 ? -11.245 -18.161 -0.830 1.00 85.56 90 ASP A N 1
ATOM 715 C CA . ASP A 1 90 ? -12.155 -17.553 0.147 1.00 85.56 90 ASP A CA 1
ATOM 716 C C . ASP A 1 90 ? -11.998 -16.028 0.231 1.00 85.56 90 ASP A C 1
ATOM 718 O O . ASP A 1 90 ? -12.833 -15.347 0.837 1.00 85.56 90 ASP A O 1
ATOM 722 N N . LEU A 1 91 ? -10.959 -15.466 -0.396 1.00 86.38 91 LEU A N 1
ATOM 723 C CA . LEU A 1 91 ? -10.702 -14.028 -0.404 1.00 86.38 91 LEU A CA 1
ATOM 724 C C . LEU A 1 91 ? -11.899 -13.225 -0.927 1.00 86.38 91 LEU A C 1
ATOM 726 O O . LEU A 1 91 ? -12.344 -12.291 -0.264 1.00 86.38 91 LEU A O 1
ATOM 730 N N . VAL A 1 92 ? -12.454 -13.603 -2.084 1.00 87.62 92 VAL A N 1
ATOM 731 C CA . VAL A 1 92 ? -13.598 -12.895 -2.693 1.00 87.62 92 VAL A CA 1
ATOM 732 C C . VAL A 1 92 ? -14.803 -12.911 -1.756 1.00 87.62 92 VAL A C 1
ATOM 734 O O . VAL A 1 92 ? -15.440 -11.882 -1.545 1.00 87.62 92 VAL A O 1
ATOM 737 N N . LYS A 1 93 ? -15.068 -14.062 -1.132 1.00 88.44 93 LYS A N 1
ATOM 738 C CA . LYS A 1 93 ? -16.141 -14.211 -0.149 1.00 88.44 93 LYS A CA 1
ATOM 739 C C . LYS A 1 93 ? -15.911 -13.319 1.071 1.00 88.44 93 LYS A C 1
ATOM 741 O O . LYS A 1 93 ? -16.825 -12.633 1.504 1.00 88.44 93 LYS A O 1
ATOM 746 N N . THR A 1 94 ? -14.683 -13.270 1.583 1.00 87.81 94 THR A N 1
ATOM 747 C CA . THR A 1 94 ? -14.321 -12.429 2.734 1.00 87.81 94 THR A CA 1
ATOM 748 C C . THR A 1 94 ? -14.491 -10.938 2.427 1.00 87.81 94 THR A C 1
ATOM 750 O O . THR A 1 94 ? -14.993 -10.194 3.269 1.00 87.81 94 THR A O 1
ATOM 753 N N . LEU A 1 95 ? -14.102 -10.498 1.226 1.00 88.94 95 LEU A N 1
ATOM 754 C CA . LEU A 1 95 ? -14.283 -9.115 0.771 1.00 88.94 95 LEU A CA 1
ATOM 755 C C . LEU A 1 95 ? -15.768 -8.767 0.617 1.00 88.94 95 LEU A C 1
ATOM 757 O O . LEU A 1 95 ? -16.202 -7.713 1.084 1.00 88.94 95 LEU A O 1
ATOM 761 N N . GLN A 1 96 ? -16.551 -9.678 0.036 1.00 88.25 96 GLN A N 1
ATOM 762 C CA . GLN A 1 96 ? -17.995 -9.527 -0.120 1.00 88.25 96 GLN A CA 1
ATOM 763 C C . GLN A 1 96 ? -18.718 -9.460 1.233 1.00 88.25 96 GLN A C 1
ATOM 765 O O . GLN A 1 96 ? -19.526 -8.558 1.446 1.00 88.25 96 GLN A O 1
ATOM 770 N N . ASP A 1 97 ? -18.389 -10.357 2.168 1.00 89.38 97 ASP A N 1
ATOM 771 C CA . ASP A 1 97 ? -18.966 -10.396 3.521 1.00 89.38 97 ASP A CA 1
ATOM 772 C C . ASP A 1 97 ? -18.675 -9.109 4.313 1.00 89.38 97 ASP A C 1
ATOM 774 O O . ASP A 1 97 ? -19.443 -8.717 5.193 1.00 89.38 97 ASP A O 1
ATOM 778 N N . LYS A 1 98 ? -17.560 -8.437 4.003 1.00 87.62 98 LYS A N 1
ATOM 779 C CA . LYS A 1 98 ? -17.148 -7.170 4.622 1.00 87.62 98 LYS A CA 1
ATOM 780 C C . LYS A 1 98 ? -17.636 -5.931 3.871 1.00 87.62 98 LYS A C 1
ATOM 782 O O . LYS A 1 98 ? -17.401 -4.824 4.348 1.00 87.62 98 LYS A O 1
ATOM 787 N N . GLY A 1 99 ? -18.332 -6.100 2.744 1.00 84.94 99 GLY A N 1
ATOM 788 C CA . GLY A 1 99 ? -18.840 -4.992 1.933 1.00 84.94 99 GLY A CA 1
ATOM 789 C C . GLY A 1 99 ? -17.735 -4.138 1.309 1.00 84.94 9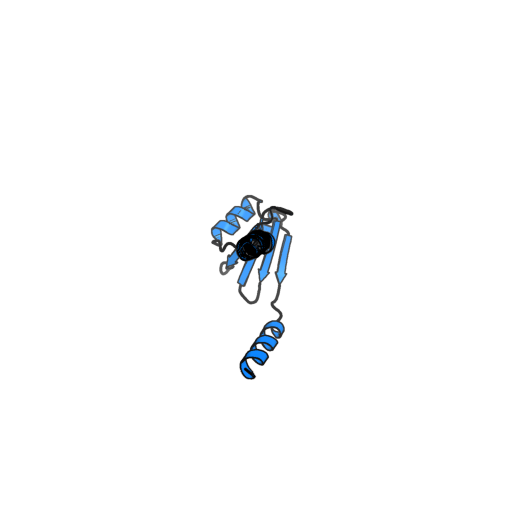9 GLY A C 1
ATOM 790 O O . GLY A 1 99 ? -17.933 -2.944 1.097 1.00 84.94 99 GLY A O 1
ATOM 791 N N . VAL A 1 100 ? -16.567 -4.732 1.060 1.00 88.88 100 VAL A N 1
ATOM 792 C CA . VAL A 1 100 ? -15.431 -4.060 0.420 1.00 88.88 100 VAL A CA 1
ATOM 793 C C . VAL A 1 100 ? -15.684 -3.991 -1.084 1.00 88.88 100 VAL A C 1
ATOM 795 O O . VAL A 1 100 ? -16.113 -4.975 -1.682 1.00 88.88 100 VAL A O 1
ATOM 798 N N . ASP A 1 101 ? -15.405 -2.846 -1.701 1.00 87.12 101 ASP A N 1
ATOM 799 C CA . ASP A 1 101 ? -15.487 -2.688 -3.155 1.00 87.12 101 ASP A CA 1
ATOM 800 C C . ASP A 1 101 ? -14.234 -3.303 -3.799 1.00 87.12 101 ASP A C 1
ATOM 802 O O . ASP A 1 101 ? -13.109 -2.938 -3.448 1.00 87.12 101 ASP A O 1
ATOM 806 N N . PHE A 1 102 ? -14.402 -4.287 -4.683 1.00 88.50 102 PHE A N 1
ATOM 807 C CA . PHE A 1 102 ? -13.279 -5.009 -5.278 1.00 88.50 102 PHE A CA 1
ATOM 808 C C . PHE A 1 102 ? -13.380 -5.117 -6.800 1.00 88.50 102 PHE A C 1
ATOM 810 O O . PHE A 1 102 ? -14.434 -5.423 -7.358 1.00 88.50 102 PHE A O 1
ATOM 817 N N . SER A 1 103 ? -12.245 -4.926 -7.468 1.00 86.69 103 SER A N 1
ATOM 818 C CA . SER A 1 103 ? -12.097 -4.998 -8.921 1.00 86.69 103 SER A CA 1
ATOM 819 C C . SER A 1 103 ? -10.856 -5.789 -9.316 1.00 86.69 103 SER A C 1
ATOM 821 O O . SER A 1 103 ? -9.855 -5.825 -8.602 1.00 86.69 103 SER A O 1
ATOM 823 N N . ALA A 1 104 ? -10.913 -6.433 -10.480 1.00 83.44 104 ALA A N 1
ATOM 824 C CA . ALA A 1 104 ? -9.757 -7.046 -11.118 1.00 83.44 104 ALA A CA 1
ATOM 825 C C . ALA A 1 104 ? -9.409 -6.251 -12.379 1.00 83.44 104 ALA A C 1
ATOM 827 O O . ALA A 1 104 ? -10.268 -6.012 -13.227 1.00 83.44 104 ALA A O 1
ATOM 828 N N . THR A 1 105 ? -8.151 -5.833 -12.494 1.00 79.69 105 THR A N 1
ATOM 829 C CA . THR A 1 105 ? -7.627 -5.167 -13.686 1.00 79.69 105 THR A CA 1
ATOM 830 C C . THR A 1 105 ? -6.655 -6.101 -14.391 1.00 79.69 105 THR A C 1
ATOM 832 O O . THR A 1 105 ? -5.669 -6.563 -13.807 1.00 79.69 105 THR A O 1
ATOM 835 N N . ILE A 1 106 ? -6.914 -6.342 -15.673 1.00 72.75 106 ILE A N 1
ATOM 836 C CA . ILE A 1 106 ? -5.978 -7.005 -16.577 1.00 72.75 106 ILE A CA 1
ATOM 837 C C . ILE A 1 106 ? -5.046 -5.912 -17.113 1.00 72.75 106 ILE A C 1
ATOM 839 O O . ILE A 1 106 ? -5.536 -4.972 -17.743 1.00 72.75 106 ILE A O 1
ATOM 843 N N . PRO A 1 107 ? -3.727 -5.969 -16.851 1.00 63.97 107 PRO A N 1
ATOM 844 C CA . PRO A 1 107 ? -2.797 -4.987 -17.394 1.00 63.97 107 PRO A CA 1
ATOM 845 C C . PRO A 1 107 ? -2.853 -5.009 -18.914 1.00 63.97 107 PRO A C 1
ATOM 847 O O . PRO A 1 107 ? -2.717 -6.077 -19.508 1.00 63.97 107 PRO A O 1
ATOM 850 N N . ASP A 1 108 ? -3.018 -3.843 -19.534 1.00 65.50 108 ASP A N 1
ATOM 851 C CA . ASP A 1 108 ? -2.952 -3.735 -20.984 1.00 65.50 108 ASP A CA 1
ATOM 852 C C . ASP A 1 108 ? -1.494 -3.971 -21.431 1.00 65.50 108 ASP A C 1
ATOM 854 O O . ASP A 1 108 ? -0.612 -3.161 -21.112 1.00 65.50 108 ASP A O 1
ATOM 858 N N . PRO A 1 109 ? -1.192 -5.076 -22.139 1.00 61.53 109 PRO A N 1
ATOM 859 C CA . PRO A 1 109 ? 0.173 -5.393 -22.546 1.00 61.53 109 PRO A CA 1
ATOM 860 C C . PRO A 1 109 ? 0.762 -4.343 -23.501 1.00 61.53 109 PRO A C 1
ATOM 862 O O . PRO A 1 109 ? 1.984 -4.272 -23.643 1.00 61.53 109 PRO A O 1
ATOM 865 N N . THR A 1 110 ? -0.068 -3.495 -24.121 1.00 59.97 110 THR A N 1
ATOM 866 C CA . THR A 1 110 ? 0.379 -2.454 -25.058 1.00 59.97 110 THR A CA 1
ATOM 867 C C . THR A 1 110 ? 1.115 -1.294 -24.386 1.00 59.97 110 THR A C 1
ATOM 869 O O . THR A 1 110 ? 1.981 -0.684 -25.015 1.00 59.97 110 THR A O 1
ATOM 872 N N . ALA A 1 111 ? 0.862 -1.027 -23.098 1.00 60.22 111 ALA A N 1
ATOM 873 C CA . ALA A 1 111 ? 1.557 0.022 -22.344 1.00 60.22 111 ALA A CA 1
ATOM 874 C C . ALA A 1 111 ? 3.070 -0.247 -22.227 1.00 60.22 111 ALA A C 1
ATOM 876 O O . ALA A 1 111 ? 3.878 0.682 -22.227 1.00 60.22 111 ALA A O 1
ATOM 877 N N . ASN A 1 112 ? 3.461 -1.524 -22.200 1.00 62.31 112 ASN A N 1
ATOM 878 C CA . ASN A 1 112 ? 4.861 -1.937 -22.123 1.00 62.31 112 ASN A CA 1
ATOM 879 C C . ASN A 1 112 ? 5.572 -1.892 -23.486 1.00 62.31 112 ASN A C 1
ATOM 881 O O . ASN A 1 112 ? 6.790 -1.722 -23.529 1.00 62.31 112 ASN A O 1
ATOM 885 N N . LEU A 1 113 ? 4.830 -2.000 -24.595 1.00 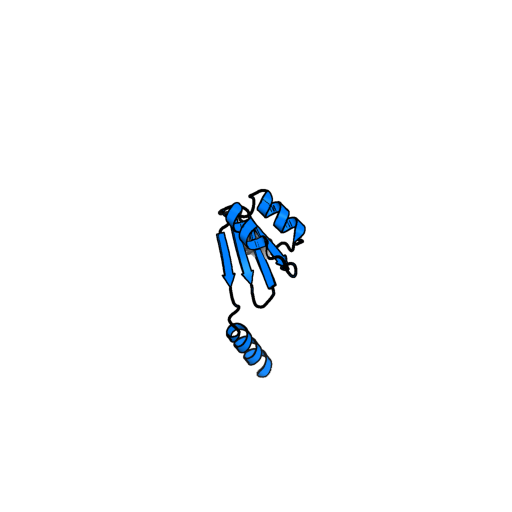72.25 113 LEU A N 1
ATOM 886 C CA . LEU A 1 113 ? 5.404 -2.028 -25.945 1.00 72.25 113 LEU A CA 1
ATOM 887 C C . LEU A 1 113 ? 6.005 -0.674 -26.353 1.00 72.25 113 LEU A C 1
ATOM 889 O O . LEU A 1 113 ? 7.059 -0.623 -26.987 1.00 72.25 113 LEU A O 1
ATOM 893 N N . TRP A 1 114 ? 5.390 0.438 -25.944 1.00 72.81 114 TRP A N 1
ATOM 894 C CA . TRP A 1 114 ? 5.926 1.772 -26.231 1.00 72.81 114 TRP A CA 1
ATOM 895 C C . TRP A 1 114 ? 7.245 2.048 -25.498 1.00 72.81 114 TRP A C 1
ATOM 897 O O . TRP A 1 114 ? 8.123 2.693 -26.063 1.00 72.81 114 TRP A O 1
ATOM 907 N N . MET A 1 115 ? 7.437 1.505 -24.288 1.00 73.00 115 MET A N 1
ATOM 908 C CA . MET A 1 115 ? 8.721 1.613 -23.583 1.00 73.00 115 MET A CA 1
ATOM 909 C C . MET A 1 115 ? 9.828 0.788 -24.245 1.00 73.00 115 MET A C 1
ATOM 911 O O . MET A 1 115 ? 10.962 1.257 -24.298 1.00 73.00 115 MET A O 1
ATOM 915 N N . SER A 1 116 ? 9.523 -0.393 -24.799 1.00 74.88 116 SER A N 1
ATOM 916 C CA . SER A 1 116 ? 10.521 -1.160 -25.564 1.00 74.88 116 SER A CA 1
ATOM 917 C C . SER A 1 116 ? 10.976 -0.433 -26.830 1.00 74.88 116 SER A C 1
ATOM 919 O O . SER A 1 116 ? 12.170 -0.415 -27.111 1.00 74.88 116 SER A O 1
ATOM 921 N N . ILE A 1 117 ? 10.059 0.242 -27.534 1.00 81.56 117 ILE A N 1
ATOM 922 C CA . ILE A 1 117 ? 10.389 1.035 -28.729 1.00 81.56 117 ILE A CA 1
ATOM 923 C C . ILE A 1 117 ? 11.376 2.160 -28.374 1.00 81.56 117 ILE A C 1
ATOM 925 O O . ILE A 1 117 ? 12.328 2.401 -29.104 1.00 81.56 117 ILE A O 1
ATOM 929 N N . LEU A 1 118 ? 11.205 2.822 -27.227 1.00 79.31 118 LEU A N 1
ATOM 930 C CA . LEU A 1 118 ? 12.096 3.909 -26.803 1.00 79.31 118 LEU A CA 1
ATOM 931 C C . LEU A 1 118 ? 13.527 3.459 -26.474 1.00 79.31 118 LEU A C 1
ATOM 933 O O . LEU A 1 118 ? 14.450 4.253 -26.621 1.00 79.31 118 LEU A O 1
ATOM 937 N N . ILE A 1 119 ? 13.713 2.216 -26.028 1.00 82.44 119 ILE A N 1
ATOM 938 C CA . ILE A 1 119 ? 15.032 1.667 -25.673 1.00 82.44 119 ILE A CA 1
ATOM 939 C C . ILE A 1 119 ? 15.763 1.138 -26.914 1.00 82.44 119 ILE A C 1
ATOM 941 O O . ILE A 1 119 ? 16.986 1.182 -26.968 1.00 82.44 119 ILE A O 1
ATOM 945 N N . GLU A 1 120 ? 15.033 0.654 -27.918 1.00 77.00 120 GLU A N 1
ATOM 946 C CA . GLU A 1 120 ? 15.613 0.090 -29.144 1.00 77.00 120 GLU A CA 1
ATOM 947 C C . GLU A 1 120 ? 16.205 1.157 -30.085 1.00 77.00 120 GLU A C 1
ATOM 949 O O . GLU A 1 120 ? 17.139 0.874 -30.833 1.00 77.00 120 GLU A O 1
ATOM 954 N N . PHE A 1 121 ? 15.698 2.393 -30.023 1.00 71.12 121 PHE A N 1
ATOM 955 C CA . PHE A 1 121 ? 16.171 3.526 -30.833 1.00 71.12 121 PHE A CA 1
ATOM 956 C C . PHE A 1 121 ? 17.070 4.520 -30.068 1.00 71.12 121 PHE A C 1
ATOM 958 O O . PHE A 1 121 ? 17.349 5.601 -30.595 1.00 71.12 121 PHE A O 1
ATOM 965 N N . GLY A 1 122 ? 17.485 4.185 -28.839 1.00 57.72 122 GLY A N 1
ATOM 966 C CA . GLY A 1 122 ? 18.321 5.016 -27.960 1.00 57.72 122 GLY A CA 1
ATOM 967 C C . GLY A 1 122 ? 19.792 4.624 -27.938 1.00 57.72 122 GLY A C 1
ATOM 968 O O . GLY A 1 122 ? 20.085 3.411 -27.992 1.00 57.72 122 GLY A O 1
#